Protein AF-A0A090S6I3-F1 (afdb_monomer)

Nearest PDB structures (foldseek):
  8p5d-assembly1_LCC  TM=5.160E-01  e=6.177E-01  Spraguea lophii 42_110
  7qep-assembly1_O0  TM=5.496E-01  e=8.159E-01  Encephalitozoon cuniculi GB-M1
  7nfe-assembly1_J  TM=5.985E-01  e=1.754E+00  Homo sapiens
  6hsp-assembly1_A  TM=3.778E-01  e=3.282E+00  Danio rerio

Sequence (45 aa):
MAENHFLEGHNVHCVFPVSEKVKSLMKVYQEQYRINDITYSEVFN

Organism: NCBI:txid990268

Structure (mmCIF, N/CA/C/O backbone):
data_AF-A0A090S6I3-F1
#
_entry.id   AF-A0A090S6I3-F1
#
loop_
_atom_site.group_PDB
_atom_site.id
_atom_site.type_symbol
_atom_site.label_atom_id
_atom_site.label_alt_id
_atom_site.label_comp_id
_atom_site.label_asym_id
_atom_site.label_entity_id
_atom_site.label_seq_id
_atom_site.pdbx_PDB_ins_code
_atom_site.Cartn_x
_atom_site.Cartn_y
_atom_site.Cartn_z
_atom_site.occupancy
_atom_site.B_iso_or_equiv
_atom_site.auth_seq_id
_atom_site.auth_comp_id
_atom_site.auth_asym_id
_atom_site.auth_atom_id
_atom_site.pdbx_PDB_model_num
ATOM 1 N N . MET A 1 1 ? -10.942 23.493 -6.988 1.00 51.12 1 MET A N 1
ATOM 2 C CA . MET A 1 1 ? -9.949 22.428 -6.740 1.00 51.12 1 MET A CA 1
ATOM 3 C C . MET A 1 1 ? -10.747 21.140 -6.742 1.00 51.12 1 MET A C 1
ATOM 5 O O . MET A 1 1 ? -11.646 21.042 -5.924 1.00 51.12 1 MET A O 1
ATOM 9 N N . ALA A 1 2 ? -10.577 20.275 -7.745 1.00 50.97 2 ALA A N 1
ATOM 10 C CA . ALA A 1 2 ? -11.358 19.042 -7.836 1.00 50.97 2 ALA A CA 1
ATOM 11 C C . ALA A 1 2 ? -10.985 18.160 -6.642 1.00 50.97 2 ALA A C 1
ATOM 13 O O . ALA A 1 2 ? -9.818 17.809 -6.477 1.00 50.97 2 ALA A O 1
ATOM 14 N N . GLU A 1 3 ? -11.943 17.911 -5.759 1.00 55.22 3 GLU A N 1
ATOM 15 C CA . GLU A 1 3 ? -11.731 17.072 -4.590 1.00 55.22 3 GLU A CA 1
ATOM 16 C C . GLU A 1 3 ? -11.399 15.655 -5.078 1.00 55.22 3 GLU A C 1
ATOM 18 O O . GLU A 1 3 ? -12.103 15.099 -5.922 1.00 55.22 3 GLU A O 1
ATOM 23 N N . ASN A 1 4 ? -10.272 15.106 -4.612 1.00 59.75 4 ASN A N 1
ATOM 24 C CA . ASN A 1 4 ? -9.704 13.818 -5.027 1.00 59.75 4 ASN A CA 1
ATOM 25 C C . ASN A 1 4 ? -10.537 12.622 -4.509 1.00 59.75 4 ASN A C 1
ATOM 27 O O . ASN A 1 4 ? -9.994 11.683 -3.937 1.00 59.75 4 ASN A O 1
ATOM 31 N N . HIS A 1 5 ? -11.854 12.636 -4.724 1.00 65.44 5 HIS A N 1
ATOM 32 C CA . HIS A 1 5 ? -12.758 11.505 -4.477 1.00 65.44 5 HIS A CA 1
ATOM 33 C C . HIS A 1 5 ? -12.581 10.371 -5.489 1.00 65.44 5 HIS A C 1
ATOM 35 O O . HIS A 1 5 ? -13.174 9.313 -5.338 1.00 65.44 5 HIS A O 1
ATOM 41 N N . PHE A 1 6 ? -11.759 10.566 -6.524 1.00 79.12 6 PHE A N 1
ATOM 42 C CA . PHE A 1 6 ? -11.552 9.586 -7.590 1.00 79.12 6 PHE A CA 1
ATOM 43 C C . PHE A 1 6 ? -11.123 8.198 -7.084 1.00 79.12 6 PHE A C 1
ATOM 45 O O . PHE A 1 6 ? -11.388 7.200 -7.741 1.00 79.12 6 PHE A O 1
ATOM 52 N N . LEU A 1 7 ? -10.453 8.132 -5.931 1.00 82.81 7 LEU A N 1
ATOM 53 C CA . LEU A 1 7 ? -9.935 6.884 -5.371 1.00 82.81 7 LEU A CA 1
ATOM 54 C C . LEU A 1 7 ? -10.772 6.346 -4.198 1.00 82.81 7 LEU A C 1
ATOM 56 O O . LEU A 1 7 ? -10.507 5.238 -3.732 1.00 82.81 7 LEU A O 1
ATOM 60 N N . GLU A 1 8 ? -11.778 7.093 -3.735 1.00 92.00 8 GLU A N 1
ATOM 61 C CA . GLU A 1 8 ? -12.618 6.682 -2.606 1.00 92.00 8 GLU A CA 1
ATOM 62 C C . GLU A 1 8 ? -13.439 5.442 -2.981 1.00 92.00 8 GLU A C 1
ATOM 64 O O . GLU A 1 8 ? -14.126 5.412 -3.999 1.00 92.00 8 GLU A O 1
ATOM 69 N N . GLY A 1 9 ? 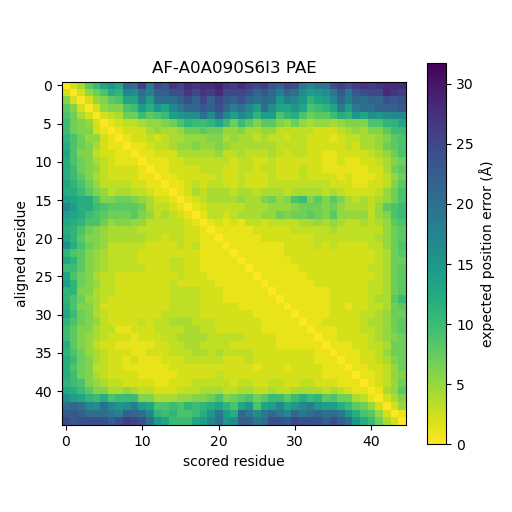-13.337 4.388 -2.168 1.00 91.69 9 GLY A N 1
ATOM 70 C CA . GLY A 1 9 ? -14.028 3.116 -2.387 1.00 91.69 9 GLY A CA 1
ATOM 71 C C . GLY A 1 9 ? -13.476 2.260 -3.533 1.00 91.69 9 GLY A C 1
ATOM 72 O O . GLY A 1 9 ? -13.995 1.171 -3.776 1.00 91.69 9 GLY A O 1
ATOM 73 N N . HIS A 1 10 ? -12.423 2.702 -4.226 1.00 92.19 10 HIS A N 1
ATOM 74 C CA . HIS A 1 10 ? -11.828 1.957 -5.334 1.00 92.19 10 HIS A CA 1
ATOM 75 C C . HIS A 1 10 ? -10.711 1.012 -4.879 1.00 92.19 10 HIS A C 1
ATOM 77 O O . HIS A 1 10 ? -10.054 1.234 -3.863 1.00 92.19 10 HIS A O 1
ATOM 83 N N . ASN A 1 11 ? -10.476 -0.035 -5.673 1.00 93.25 11 ASN A N 1
ATOM 84 C CA . ASN A 1 11 ? -9.303 -0.898 -5.547 1.00 93.25 11 ASN A CA 1
ATOM 85 C C . ASN A 1 11 ? -8.205 -0.388 -6.481 1.00 93.25 11 ASN A C 1
ATOM 87 O O . ASN A 1 11 ? -8.461 -0.125 -7.658 1.00 93.25 11 ASN A O 1
ATOM 91 N N . VAL A 1 12 ? -6.983 -0.285 -5.972 1.00 90.88 12 VAL A N 1
ATOM 92 C CA . VAL A 1 12 ? -5.813 0.182 -6.719 1.00 90.88 12 VAL A CA 1
ATOM 93 C C . VAL A 1 12 ? -4.806 -0.958 -6.836 1.00 90.88 12 VAL A C 1
ATOM 95 O O . VAL A 1 12 ? -4.562 -1.692 -5.881 1.00 90.88 12 VAL A O 1
ATOM 98 N N . HIS A 1 13 ? -4.204 -1.107 -8.015 1.00 92.31 13 HIS A N 1
ATOM 99 C CA . HIS A 1 13 ? -3.142 -2.080 -8.249 1.00 92.31 13 HIS A CA 1
ATOM 100 C C . HIS A 1 13 ? -1.861 -1.377 -8.703 1.00 92.31 13 HIS A C 1
ATOM 102 O O . HIS A 1 13 ? -1.826 -0.724 -9.748 1.00 92.31 13 HIS A O 1
ATOM 108 N N . CYS A 1 14 ? -0.794 -1.512 -7.922 1.00 89.44 14 CYS A N 1
ATOM 109 C CA . CYS A 1 14 ? 0.524 -0.996 -8.259 1.00 89.44 14 CYS A CA 1
ATOM 110 C C . CYS A 1 14 ? 1.264 -1.990 -9.165 1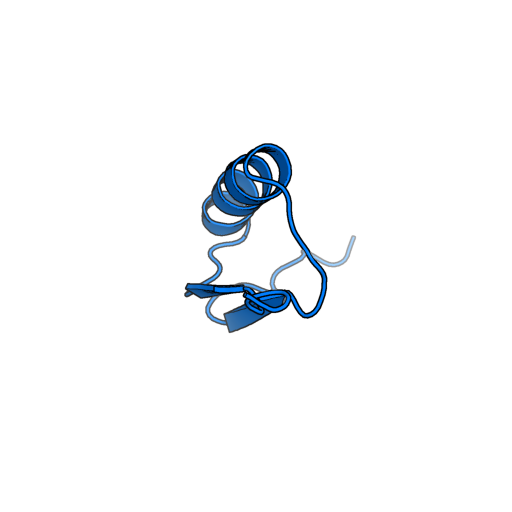.00 89.44 14 CYS A C 1
ATOM 112 O O . CYS A 1 14 ? 1.732 -3.028 -8.705 1.00 89.44 14 CYS A O 1
ATOM 114 N N . VAL A 1 15 ? 1.417 -1.635 -10.443 1.00 88.44 15 VAL A N 1
ATOM 115 C CA . VAL A 1 15 ? 2.083 -2.457 -11.477 1.00 88.44 15 VAL A CA 1
ATOM 116 C C . VAL A 1 15 ? 3.616 -2.366 -11.479 1.00 88.44 15 VAL A C 1
ATOM 118 O O . VAL A 1 15 ? 4.275 -2.991 -12.305 1.00 88.44 15 VAL A O 1
ATOM 121 N N . PHE A 1 16 ? 4.200 -1.569 -10.583 1.00 83.81 16 PHE A N 1
ATOM 122 C CA . PHE A 1 16 ? 5.646 -1.357 -10.502 1.00 83.81 16 PHE A CA 1
ATOM 123 C C . PHE A 1 16 ? 6.222 -1.971 -9.222 1.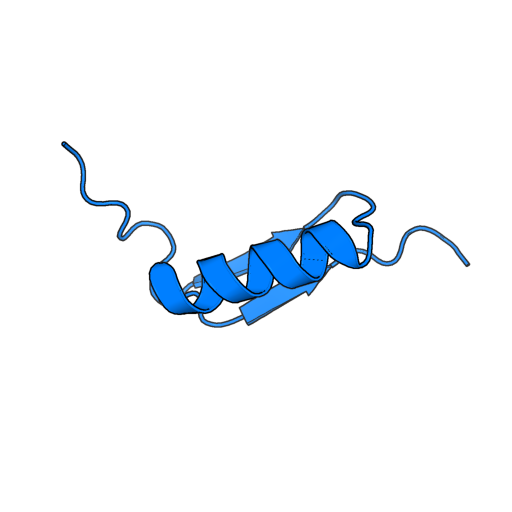00 83.81 16 PHE A C 1
ATOM 125 O O . PHE A 1 16 ? 5.525 -1.995 -8.204 1.00 83.81 16 PHE A O 1
ATOM 132 N N . PRO A 1 17 ? 7.501 -2.400 -9.233 1.00 84.00 17 PRO A N 1
ATOM 133 C CA . PRO A 1 17 ? 8.189 -2.810 -8.017 1.00 84.00 17 PRO A CA 1
ATOM 134 C C . PRO A 1 17 ? 8.152 -1.688 -6.984 1.00 84.00 17 PRO A C 1
ATOM 136 O O . PRO A 1 17 ? 8.652 -0.586 -7.218 1.00 84.00 17 PRO A O 1
ATOM 139 N N . VAL A 1 18 ? 7.578 -1.985 -5.824 1.00 84.50 18 VAL A N 1
ATOM 140 C CA . VAL A 1 18 ? 7.539 -1.071 -4.686 1.00 84.50 18 VAL A CA 1
ATOM 141 C C . VAL A 1 18 ? 8.452 -1.588 -3.586 1.00 84.50 18 VAL A C 1
ATOM 143 O O . VAL A 1 18 ? 8.405 -2.756 -3.207 1.00 84.50 18 VAL A O 1
ATOM 146 N N . SER A 1 19 ? 9.286 -0.704 -3.046 1.00 89.69 19 SER A N 1
ATOM 147 C CA . SER A 1 19 ? 10.010 -1.007 -1.814 1.00 89.69 19 SER A CA 1
ATOM 148 C C . SER A 1 19 ? 9.059 -0.968 -0.616 1.00 89.69 19 SER A C 1
ATOM 150 O O . SER A 1 19 ? 8.010 -0.321 -0.660 1.00 89.69 19 SER A O 1
ATOM 152 N N . GLU A 1 20 ? 9.448 -1.588 0.499 1.00 89.25 20 GLU A N 1
ATOM 153 C CA . GLU A 1 20 ? 8.661 -1.560 1.744 1.00 89.25 20 GLU A CA 1
ATOM 154 C C . GLU A 1 20 ? 8.378 -0.130 2.237 1.00 89.25 20 GLU A C 1
ATOM 156 O O . GLU A 1 20 ? 7.303 0.159 2.760 1.00 89.25 20 GLU A O 1
ATOM 161 N N . LYS A 1 21 ? 9.299 0.810 1.982 1.00 90.75 21 LYS A N 1
ATOM 162 C CA . LYS A 1 21 ? 9.103 2.236 2.281 1.00 90.75 21 LYS A CA 1
ATOM 163 C C . LYS A 1 21 ? 7.988 2.867 1.439 1.00 90.75 21 LYS A C 1
ATOM 165 O O . LYS A 1 21 ? 7.290 3.758 1.910 1.00 90.75 21 LYS A O 1
ATOM 170 N N . VAL A 1 22 ? 7.833 2.446 0.186 1.00 90.25 22 VAL A N 1
ATOM 171 C CA . VAL A 1 22 ? 6.747 2.938 -0.671 1.00 90.25 22 VAL A CA 1
ATOM 172 C C . VAL A 1 22 ? 5.423 2.315 -0.241 1.00 90.25 22 VAL A C 1
ATOM 174 O O . VAL A 1 22 ? 4.437 3.035 -0.144 1.00 90.25 22 VAL A O 1
ATOM 177 N N . LYS A 1 23 ? 5.401 1.023 0.112 1.00 91.00 23 LYS A N 1
ATOM 178 C CA . LYS A 1 23 ? 4.198 0.370 0.658 1.00 91.00 23 LYS A CA 1
ATOM 179 C C . LYS A 1 23 ? 3.694 1.054 1.931 1.00 91.00 23 LYS A C 1
ATOM 181 O O . LYS A 1 23 ? 2.497 1.296 2.061 1.00 91.00 23 LYS A O 1
ATOM 186 N N . SER A 1 24 ? 4.592 1.418 2.851 1.00 92.94 24 SER A N 1
ATOM 187 C CA . SER A 1 24 ? 4.199 2.120 4.080 1.00 92.94 24 SER A CA 1
ATOM 188 C C . SER A 1 24 ? 3.611 3.505 3.801 1.00 92.94 24 SER A C 1
ATOM 190 O O . SER A 1 24 ? 2.617 3.879 4.419 1.00 92.94 24 SER A O 1
ATOM 192 N N . LEU A 1 25 ? 4.157 4.231 2.821 1.00 91.94 25 LEU A N 1
ATOM 193 C CA . LEU A 1 25 ? 3.590 5.495 2.356 1.00 91.94 25 LEU A CA 1
ATOM 194 C C . LEU A 1 25 ? 2.207 5.301 1.709 1.00 91.94 25 LEU A C 1
ATOM 196 O O . LEU A 1 25 ? 1.285 6.061 1.993 1.00 91.94 25 LEU A O 1
ATOM 200 N N . MET A 1 26 ? 2.041 4.271 0.875 1.00 91.06 26 MET A N 1
ATOM 201 C CA . MET A 1 26 ? 0.759 3.964 0.228 1.00 91.06 26 MET A CA 1
ATOM 202 C C . MET A 1 26 ? -0.337 3.638 1.242 1.00 91.06 26 MET A C 1
ATOM 204 O O . MET A 1 26 ? -1.481 4.021 1.028 1.00 91.06 26 MET A O 1
ATOM 208 N N . LYS A 1 27 ? 0.006 3.028 2.381 1.00 91.19 27 LYS A N 1
ATOM 209 C CA . LYS A 1 27 ? -0.948 2.782 3.470 1.00 91.19 27 LYS A CA 1
ATOM 210 C C . LYS A 1 27 ? -1.509 4.077 4.072 1.00 91.19 27 LYS A C 1
ATOM 212 O O . LYS A 1 27 ? -2.704 4.162 4.326 1.00 91.19 27 LYS A O 1
ATOM 217 N N . VAL A 1 28 ? -0.675 5.107 4.233 1.00 93.62 28 VAL A N 1
ATOM 218 C CA . VAL A 1 28 ? -1.132 6.435 4.690 1.00 93.62 28 VAL A CA 1
ATOM 219 C C . VAL A 1 28 ? -2.124 7.031 3.688 1.00 93.62 28 VAL A C 1
ATOM 221 O O . VAL A 1 28 ? -3.160 7.571 4.073 1.00 93.62 28 VAL A O 1
ATOM 224 N N . TYR A 1 29 ? -1.847 6.886 2.391 1.00 90.50 29 TYR A N 1
ATOM 225 C CA . TYR A 1 29 ? -2.756 7.346 1.343 1.00 90.50 29 TYR A CA 1
ATOM 226 C C . TYR A 1 29 ? -4.035 6.514 1.237 1.00 90.50 29 TYR A C 1
ATOM 228 O O . TYR A 1 29 ? -5.085 7.080 0.937 1.00 90.50 29 TYR A O 1
ATOM 236 N N . GLN A 1 30 ? -3.979 5.212 1.523 1.00 92.44 30 GLN A N 1
ATOM 237 C CA . GLN A 1 30 ? -5.162 4.356 1.581 1.00 92.44 30 GLN A CA 1
ATOM 238 C C . GLN A 1 30 ? -6.177 4.903 2.585 1.00 92.44 30 GLN A C 1
ATOM 240 O O . GLN A 1 30 ? -7.349 5.061 2.251 1.00 92.44 30 GLN A O 1
ATOM 245 N N . GLU A 1 31 ? -5.713 5.261 3.783 1.00 92.19 31 GLU A N 1
ATOM 246 C CA . GLU A 1 31 ? -6.553 5.843 4.832 1.00 92.19 31 GLU A CA 1
ATOM 247 C C . GLU A 1 31 ? -7.030 7.254 4.458 1.00 92.19 31 GLU A C 1
ATOM 249 O O . GLU A 1 31 ? -8.221 7.552 4.553 1.00 92.19 31 GLU A O 1
ATOM 254 N N . GLN A 1 32 ? -6.124 8.113 3.975 1.00 91.75 32 GLN A N 1
ATOM 255 C CA . GLN A 1 32 ? -6.441 9.505 3.646 1.00 91.75 32 GLN A CA 1
ATOM 256 C C . GLN A 1 32 ? -7.471 9.634 2.514 1.00 91.75 32 GLN A C 1
ATOM 258 O O . GLN A 1 32 ? -8.338 10.506 2.574 1.00 91.75 32 GLN A O 1
ATOM 263 N N . TYR A 1 3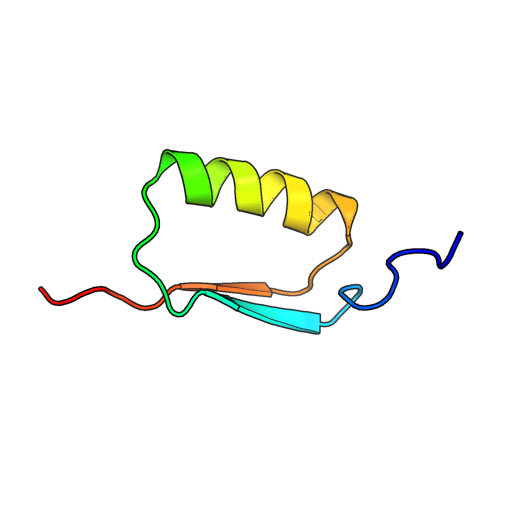3 ? -7.380 8.783 1.490 1.00 90.94 33 TYR A N 1
ATOM 264 C CA . TYR A 1 33 ? -8.269 8.807 0.325 1.00 90.94 33 TYR A CA 1
ATOM 265 C C . TYR A 1 33 ? -9.374 7.749 0.381 1.00 90.94 33 TYR A C 1
ATOM 267 O O . TYR A 1 33 ? -10.121 7.616 -0.584 1.00 90.94 33 TYR A O 1
ATOM 275 N N . ARG A 1 34 ? -9.493 7.008 1.494 1.00 92.56 34 ARG A N 1
ATOM 276 C CA . ARG A 1 34 ? -10.490 5.940 1.688 1.00 92.56 34 ARG A CA 1
ATOM 277 C C . ARG A 1 34 ? -10.484 4.918 0.545 1.00 92.56 34 ARG A C 1
ATOM 279 O O . ARG A 1 34 ? -11.534 4.505 0.052 1.00 92.56 34 ARG A O 1
ATOM 286 N N . ILE A 1 35 ? -9.289 4.531 0.111 1.00 93.88 35 ILE A N 1
ATOM 287 C CA . ILE A 1 35 ? -9.095 3.498 -0.909 1.00 93.88 35 ILE A CA 1
ATOM 288 C C . ILE A 1 35 ? -9.486 2.157 -0.283 1.00 93.88 35 ILE A C 1
ATOM 290 O O . ILE A 1 35 ? -9.052 1.842 0.827 1.00 93.88 35 ILE A O 1
ATOM 294 N N . ASN A 1 36 ? -10.307 1.372 -0.979 1.00 94.12 36 ASN A N 1
ATOM 295 C CA . ASN A 1 36 ? -10.820 0.117 -0.436 1.00 94.12 36 ASN A CA 1
ATOM 296 C C . ASN A 1 36 ? -9.704 -0.925 -0.280 1.00 94.12 36 ASN A C 1
ATOM 298 O O . ASN A 1 36 ? -9.571 -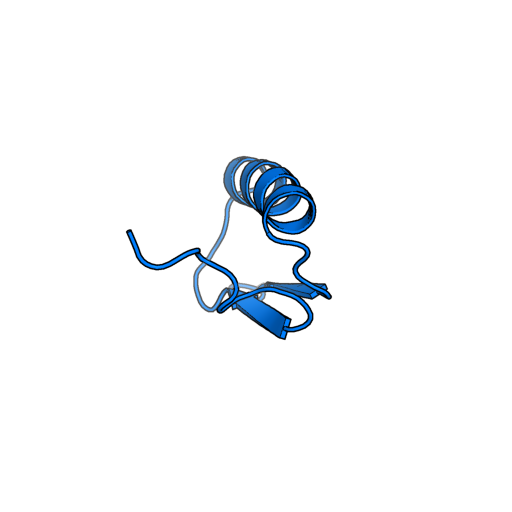1.531 0.780 1.00 94.12 36 ASN A O 1
ATOM 302 N N 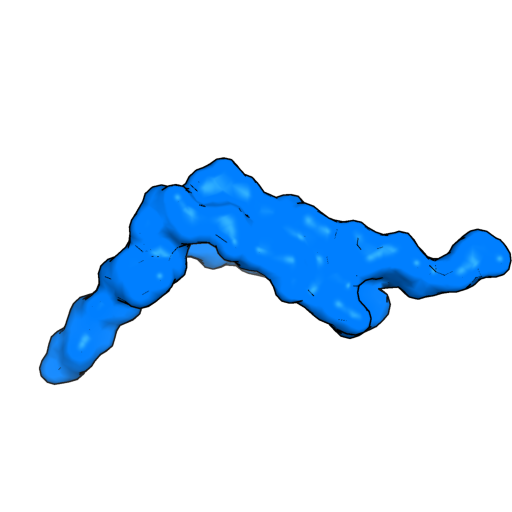. ASP A 1 37 ? -8.865 -1.086 -1.305 1.00 95.00 37 ASP A N 1
ATOM 303 C CA . ASP A 1 37 ? -7.740 -2.020 -1.270 1.00 95.00 37 ASP A CA 1
ATOM 304 C C . ASP A 1 37 ? -6.578 -1.560 -2.161 1.00 95.00 37 ASP A C 1
ATOM 306 O O . ASP A 1 37 ? -6.798 -0.945 -3.210 1.00 95.00 37 ASP A O 1
ATOM 310 N N . ILE A 1 38 ? -5.342 -1.869 -1.755 1.00 93.19 38 ILE A N 1
ATOM 311 C CA . ILE A 1 38 ? -4.130 -1.626 -2.549 1.00 93.19 38 ILE A CA 1
ATOM 312 C C . ILE A 1 38 ? -3.357 -2.933 -2.692 1.00 93.19 38 ILE A C 1
ATOM 314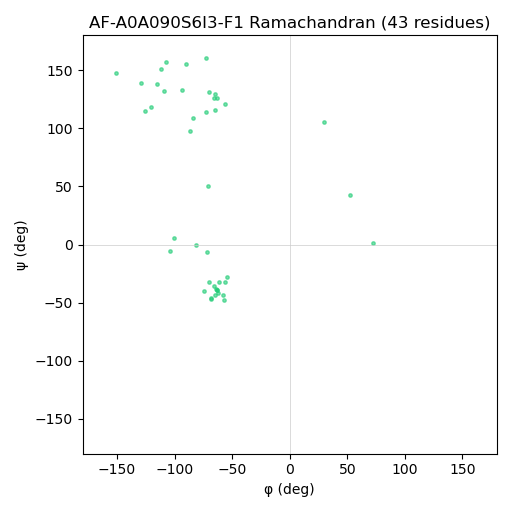 O O . ILE A 1 38 ? -2.792 -3.454 -1.731 1.00 93.19 38 ILE A O 1
ATOM 318 N N . THR A 1 39 ? -3.268 -3.416 -3.926 1.00 93.19 39 THR A N 1
ATOM 319 C CA . THR A 1 39 ? -2.498 -4.609 -4.288 1.00 93.19 39 THR A CA 1
ATOM 320 C C . THR A 1 39 ? -1.236 -4.227 -5.048 1.00 93.19 39 THR A C 1
ATOM 322 O O . THR A 1 39 ? -1.146 -3.159 -5.654 1.00 93.19 39 THR A O 1
ATOM 325 N N . TYR A 1 40 ? -0.243 -5.110 -5.031 1.00 91.06 40 TYR A N 1
ATOM 326 C CA . TYR A 1 40 ? 1.064 -4.859 -5.628 1.00 91.06 40 TYR A CA 1
ATOM 327 C C . TYR A 1 40 ? 1.434 -6.020 -6.537 1.00 91.06 40 TYR A C 1
ATOM 329 O O . TYR A 1 40 ? 1.208 -7.176 -6.186 1.00 91.06 40 TYR A O 1
ATOM 337 N N . SER A 1 41 ? 2.003 -5.714 -7.698 1.00 89.38 41 SER A N 1
ATOM 338 C CA . SER A 1 41 ? 2.640 -6.727 -8.530 1.00 89.38 41 SER A CA 1
ATOM 339 C C . SER A 1 41 ? 3.861 -7.293 -7.804 1.00 89.38 41 SER A C 1
ATOM 341 O O . SER A 1 41 ? 4.729 -6.546 -7.343 1.00 89.38 41 SER A O 1
ATOM 343 N N . GLU A 1 42 ? 3.938 -8.617 -7.721 1.00 80.44 42 GLU A N 1
ATOM 344 C CA . GLU A 1 42 ? 5.152 -9.310 -7.306 1.00 80.44 42 GLU A CA 1
ATOM 345 C C . GLU A 1 42 ? 6.155 -9.218 -8.454 1.00 80.44 42 GLU A C 1
ATOM 347 O O . GLU A 1 42 ? 5.925 -9.725 -9.553 1.00 80.44 42 GLU A O 1
ATOM 352 N N . VAL A 1 43 ? 7.256 -8.507 -8.234 1.00 69.88 43 VAL A N 1
ATOM 353 C CA . VAL A 1 43 ? 8.304 -8.397 -9.246 1.00 69.88 43 VAL A CA 1
ATOM 354 C C . VAL A 1 43 ? 9.225 -9.586 -9.072 1.00 69.88 43 VAL A C 1
ATOM 356 O O . VAL A 1 43 ? 10.053 -9.570 -8.174 1.00 69.88 43 VAL A O 1
ATOM 359 N N . PHE A 1 44 ? 8.974 -10.596 -9.909 1.00 57.69 44 PHE A N 1
ATOM 360 C CA . PHE A 1 44 ? 9.75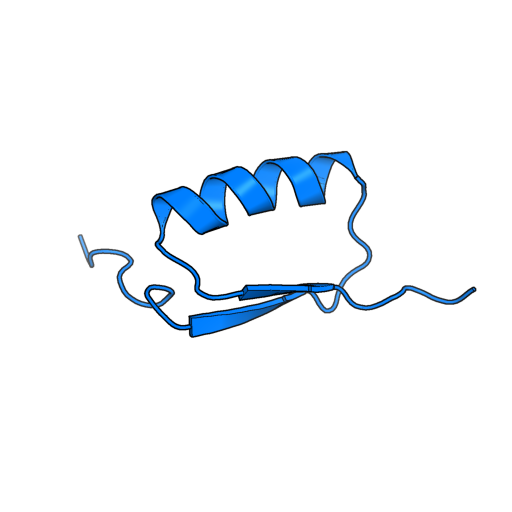5 -11.807 -10.183 1.00 57.69 44 PHE A CA 1
ATOM 361 C C . PHE A 1 44 ? 10.6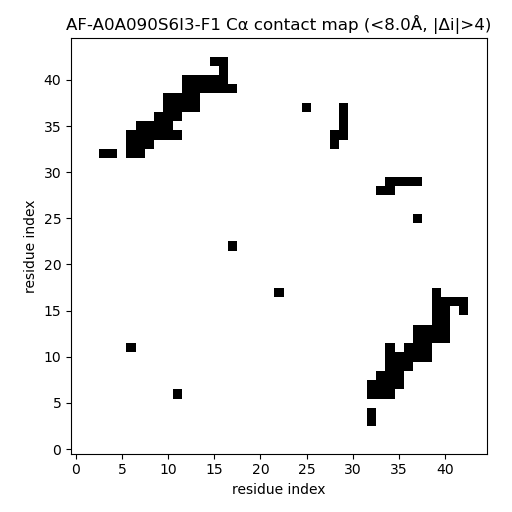11 -12.331 -9.014 1.00 57.69 44 PHE A C 1
ATOM 363 O O . PHE A 1 44 ? 11.681 -11.793 -8.731 1.00 57.69 44 PHE A O 1
ATOM 370 N N . ASN A 1 45 ? 10.142 -13.425 -8.397 1.00 52.09 45 ASN A N 1
ATOM 371 C CA . ASN A 1 45 ? 10.994 -14.357 -7.643 1.00 52.09 45 ASN A CA 1
ATOM 372 C C . ASN A 1 45 ? 12.209 -14.803 -8.467 1.00 52.09 45 ASN A C 1
ATOM 374 O O . ASN A 1 45 ? 12.033 -15.030 -9.689 1.00 52.09 45 ASN A O 1
#

Foldseek 3Di:
DPPLLVQAQAEEEAADDDDPVRVVVVVVVCVVNNHPYYHYDDDDD

Mean predicted aligned error: 5.86 Å

pLDDT: mean 84.42, std 13.15, range [50.97, 95.0]

Radius of gyration: 11.64 Å; Cα contacts (8 Å, |Δi|>4): 51; chains: 1; bounding box: 25×37×16 Å

Secondary structure (DSSP, 8-state):
----GGGTT-EEEE-S---HHHHHHHHHHHHHTT-SEEEE-----

Solvent-accessible surface area (backbone atoms only — not comparable to full-atom values): 2846 Å² total; per-residue (Å²): 129,85,76,76,60,86,43,44,70,34,77,46,74,41,84,55,82,69,54,72,71,51,52,58,51,48,52,56,48,29,65,76,38,44,34,65,44,81,48,69,48,81,72,74,134